Protein AF-A0A951GYS9-F1 (afdb_monomer_lite)

Secondary structure (DSSP, 8-state):
-PPPPPP-----THHHHHHHHHHHS-HHHHHHHHHHHHHHHHHHHHHHHHHHHHHHHHH----EEEEEE-TTS-EEEEEHHHHHT-------TTSSHHHHHHHHHHHHHHTT-------TT--HHHHHHHHHHHHHTT-------TTSS----TTSS--HHHHHHHHHTTS--SSTTGGG-

Structure (mmCIF, N/CA/C/O backbone):
data_AF-A0A951GYS9-F1
#
_entry.id   AF-A0A951GYS9-F1
#
loop_
_atom_site.group_PDB
_atom_site.id
_atom_site.type_symbol
_atom_site.label_atom_id
_atom_site.label_alt_id
_atom_site.label_comp_id
_atom_site.label_asym_id
_atom_site.label_entity_id
_atom_site.label_seq_id
_atom_site.pdbx_PDB_ins_code
_atom_site.Cartn_x
_atom_site.Cartn_y
_atom_site.Cartn_z
_atom_site.occupancy
_atom_site.B_iso_or_equiv
_atom_site.auth_seq_id
_atom_site.auth_comp_id
_atom_site.auth_asym_id
_atom_site.auth_atom_id
_atom_site.pdbx_PDB_model_num
ATOM 1 N N . MET A 1 1 ? -77.210 -21.429 77.009 1.00 48.53 1 MET A N 1
ATOM 2 C CA . MET A 1 1 ? -76.105 -21.557 76.032 1.00 48.53 1 MET A CA 1
ATOM 3 C C . MET A 1 1 ? -75.353 -20.235 76.027 1.00 48.53 1 MET A C 1
ATOM 5 O O . MET A 1 1 ? -75.924 -19.238 75.610 1.00 48.53 1 MET A O 1
ATOM 9 N N . ASN A 1 2 ? -74.148 -20.204 76.600 1.00 46.88 2 ASN A N 1
ATOM 10 C CA . ASN A 1 2 ? -73.346 -18.985 76.764 1.00 46.88 2 ASN A CA 1
ATOM 11 C C . ASN A 1 2 ? -72.556 -18.677 75.478 1.00 46.88 2 ASN A C 1
ATOM 13 O O . ASN A 1 2 ? -72.037 -19.620 74.877 1.00 46.88 2 ASN A O 1
ATOM 17 N N . PRO A 1 3 ? -72.420 -17.407 75.053 1.00 56.03 3 PRO A N 1
ATOM 18 C CA . PRO A 1 3 ? -71.561 -17.053 73.930 1.00 56.03 3 PRO A CA 1
ATOM 19 C C . PRO A 1 3 ? -70.077 -17.111 74.327 1.00 56.03 3 PRO A C 1
ATOM 21 O O . PRO A 1 3 ? -69.677 -16.661 75.400 1.00 56.03 3 PRO A O 1
ATOM 24 N N . VAL A 1 4 ? -69.267 -17.684 73.438 1.00 62.88 4 VAL A N 1
ATOM 25 C CA . VAL A 1 4 ? -67.805 -17.804 73.549 1.00 62.88 4 VAL A CA 1
ATOM 26 C C . VAL A 1 4 ? -67.156 -16.426 73.326 1.00 62.88 4 VAL A C 1
ATOM 28 O O . VAL A 1 4 ? -67.522 -15.750 72.362 1.00 62.88 4 VAL A O 1
ATOM 31 N N . PRO A 1 5 ? -66.192 -15.983 74.157 1.00 56.44 5 PRO A N 1
ATOM 32 C CA . PRO A 1 5 ? -65.501 -14.713 73.948 1.00 56.44 5 PRO A CA 1
ATOM 33 C C . PRO A 1 5 ? -64.574 -14.783 72.724 1.00 56.44 5 PRO A C 1
ATOM 35 O O . PRO A 1 5 ? -63.752 -15.690 72.589 1.00 56.44 5 PRO A O 1
ATOM 38 N N . GLY A 1 6 ? -64.717 -13.812 71.818 1.00 61.06 6 GLY A N 1
ATOM 39 C CA . GLY A 1 6 ? -63.902 -13.691 70.611 1.00 61.06 6 GLY A CA 1
ATOM 40 C C . GLY A 1 6 ? -62.441 -13.368 70.930 1.00 61.06 6 GLY A C 1
ATOM 41 O O . GLY A 1 6 ? -62.150 -12.462 71.710 1.00 61.06 6 GLY A O 1
ATOM 42 N N . GLN A 1 7 ? -61.521 -14.107 70.307 1.00 63.84 7 GLN A N 1
ATOM 43 C CA . GLN A 1 7 ? -60.082 -13.870 70.413 1.00 63.84 7 GLN A CA 1
ATOM 44 C C . GLN A 1 7 ? -59.710 -12.459 69.911 1.00 63.84 7 GLN A C 1
ATOM 46 O O . GLN A 1 7 ? -60.177 -12.045 68.843 1.00 63.84 7 GLN A O 1
ATOM 51 N N . PRO A 1 8 ? -58.841 -11.719 70.621 1.00 57.00 8 PRO A N 1
ATOM 52 C CA . PRO A 1 8 ? -58.373 -10.418 70.164 1.00 57.00 8 PRO A CA 1
ATOM 53 C C . PRO A 1 8 ? -57.471 -10.580 68.932 1.00 57.00 8 PRO A C 1
ATOM 55 O O . PRO A 1 8 ? -56.385 -11.154 68.999 1.00 57.00 8 PRO A O 1
ATOM 58 N N . ARG A 1 9 ? -57.911 -10.045 67.786 1.00 63.31 9 ARG A N 1
ATOM 59 C CA . ARG A 1 9 ? -57.071 -9.886 66.590 1.00 63.31 9 ARG A CA 1
ATOM 60 C C . ARG A 1 9 ? -55.947 -8.899 66.909 1.00 63.31 9 ARG A C 1
ATOM 62 O O . ARG A 1 9 ? -56.195 -7.698 67.012 1.00 63.31 9 ARG A O 1
ATOM 69 N N . ALA A 1 10 ? -54.723 -9.403 67.056 1.00 61.19 10 ALA A N 1
ATOM 70 C CA . ALA A 1 10 ? -53.529 -8.578 67.185 1.00 61.19 10 ALA A CA 1
ATOM 71 C C . ALA A 1 10 ? -53.424 -7.645 65.965 1.00 61.19 10 ALA A C 1
ATOM 73 O O . ALA A 1 10 ? -53.269 -8.094 64.829 1.00 61.19 10 ALA A O 1
ATOM 74 N N . ARG A 1 11 ? -53.576 -6.336 66.191 1.00 65.38 11 ARG A N 1
ATOM 75 C CA . ARG A 1 11 ? -53.411 -5.318 65.148 1.00 65.38 11 ARG A CA 1
ATOM 76 C C . ARG A 1 11 ? -51.923 -5.238 64.778 1.00 65.38 11 ARG A C 1
ATOM 78 O O . ARG A 1 11 ? -51.097 -5.138 65.684 1.00 65.38 11 ARG A O 1
ATOM 85 N N . PRO A 1 12 ? -51.544 -5.286 63.490 1.00 72.31 12 PRO A N 1
ATOM 86 C CA . PRO A 1 12 ? -50.143 -5.337 63.088 1.00 72.31 12 PRO A CA 1
ATOM 87 C C . PRO A 1 12 ? -49.503 -3.944 63.186 1.00 72.31 12 PRO A C 1
ATOM 89 O O . PRO A 1 12 ? -49.382 -3.217 62.203 1.00 72.31 12 PRO A O 1
ATOM 92 N N . TYR A 1 13 ? -49.058 -3.576 64.390 1.00 74.06 13 TYR A N 1
ATOM 93 C CA . TYR A 1 13 ? -48.322 -2.332 64.671 1.00 74.06 13 TYR A CA 1
ATOM 94 C C . TYR A 1 13 ? -46.972 -2.233 63.933 1.00 74.06 13 TYR A C 1
ATOM 96 O O . TYR A 1 13 ? -46.365 -1.166 63.890 1.00 74.06 13 TYR A O 1
ATOM 104 N N . TRP A 1 14 ? -46.526 -3.313 63.285 1.00 77.38 14 TRP A N 1
ATOM 105 C CA . TRP A 1 14 ? -45.341 -3.338 62.423 1.00 77.38 14 TRP A CA 1
ATOM 106 C C . TRP A 1 14 ? -45.399 -2.326 61.268 1.00 77.38 14 TRP A C 1
ATOM 108 O O . TRP A 1 14 ? -44.372 -1.763 60.898 1.00 77.38 14 TRP A O 1
ATOM 118 N N . LEU A 1 15 ? -46.595 -2.030 60.745 1.00 75.06 15 LEU A N 1
ATOM 119 C CA . LEU A 1 15 ? -46.776 -1.021 59.693 1.00 75.06 15 LEU A CA 1
ATOM 120 C C . LEU A 1 15 ? -46.434 0.399 60.173 1.00 75.06 15 LEU A C 1
ATOM 122 O O . LEU A 1 15 ? -45.894 1.192 59.405 1.00 75.06 15 LEU A O 1
ATOM 126 N N . LEU A 1 16 ? -46.689 0.710 61.448 1.00 76.06 16 LEU A N 1
ATOM 127 C CA . LEU A 1 16 ? -46.334 2.005 62.039 1.00 76.06 16 LEU A CA 1
ATOM 128 C C . LEU A 1 16 ? -44.822 2.123 62.258 1.00 76.06 16 LEU A C 1
ATOM 130 O O . LEU A 1 16 ? -44.256 3.189 62.032 1.00 76.06 16 LEU A O 1
ATOM 134 N N . GLY A 1 17 ? -44.161 1.020 62.623 1.00 74.69 17 GLY A N 1
ATOM 135 C CA . GLY A 1 17 ? -42.700 0.957 62.704 1.00 74.69 17 GLY A CA 1
ATOM 136 C C . GLY A 1 17 ? -42.032 1.186 61.345 1.00 74.69 17 GLY A C 1
ATOM 137 O O . GLY A 1 17 ? -41.120 2.001 61.239 1.00 74.69 17 GLY A O 1
ATOM 138 N N . ALA A 1 18 ? -42.532 0.541 60.286 1.00 73.38 18 ALA A N 1
ATOM 139 C CA . ALA A 1 18 ? -42.030 0.731 58.924 1.00 73.38 18 ALA A CA 1
ATOM 140 C C . ALA A 1 18 ? -42.216 2.176 58.419 1.00 73.38 18 ALA A C 1
ATOM 142 O O . ALA A 1 18 ? -41.310 2.735 57.802 1.00 73.38 18 ALA A O 1
ATOM 143 N N . LEU A 1 19 ? -43.358 2.806 58.727 1.00 71.38 19 LEU A N 1
ATOM 144 C CA . LEU A 1 19 ? -43.632 4.203 58.374 1.00 71.38 19 LEU A CA 1
ATOM 145 C C . LEU A 1 19 ? -42.711 5.182 59.121 1.00 71.38 19 LEU A C 1
ATOM 147 O O . LEU A 1 19 ? -42.203 6.121 58.513 1.00 71.38 19 LEU A O 1
ATOM 151 N N . ALA A 1 20 ? -42.455 4.952 60.412 1.00 71.25 20 ALA A N 1
ATOM 152 C CA . ALA A 1 20 ? -41.551 5.785 61.205 1.00 71.25 20 ALA A CA 1
ATOM 153 C C . ALA A 1 20 ? -40.102 5.709 60.699 1.00 71.25 20 ALA A C 1
ATOM 155 O O . ALA A 1 20 ? -39.435 6.735 60.611 1.00 71.25 20 ALA A O 1
ATOM 156 N N . VAL A 1 21 ? -39.635 4.521 60.299 1.00 68.44 21 VAL A N 1
ATOM 157 C CA . VAL A 1 21 ? -38.310 4.346 59.680 1.00 68.44 21 VAL A CA 1
ATOM 158 C C . VAL A 1 21 ? -38.229 5.079 58.338 1.00 68.44 21 VAL A C 1
ATOM 160 O O . VAL A 1 21 ? -37.237 5.752 58.078 1.00 68.44 21 VAL A O 1
ATOM 163 N N . LEU A 1 22 ? -39.281 5.015 57.516 1.00 65.25 22 LEU A N 1
ATOM 164 C CA . LEU A 1 22 ? -39.348 5.714 56.229 1.00 65.25 22 LEU A CA 1
ATOM 165 C C . LEU A 1 22 ? -39.323 7.247 56.391 1.00 65.25 22 LEU A C 1
ATOM 167 O O . LEU A 1 22 ? -38.630 7.925 55.639 1.00 65.25 22 LEU A O 1
ATOM 171 N N . LEU A 1 23 ? -40.043 7.784 57.385 1.00 65.62 23 LEU A N 1
ATOM 172 C CA . LEU A 1 23 ? -40.046 9.215 57.727 1.00 65.62 23 LEU A CA 1
ATOM 173 C C . LEU A 1 23 ? -38.750 9.680 58.411 1.00 65.62 23 LEU A C 1
ATOM 175 O O . LEU A 1 23 ? -38.422 10.863 58.344 1.00 65.62 23 LEU A O 1
ATOM 179 N N . ALA A 1 24 ? -38.026 8.771 59.071 1.00 65.50 24 ALA A N 1
ATOM 180 C CA . ALA A 1 24 ? -36.763 9.063 59.743 1.00 65.50 24 ALA A CA 1
ATOM 181 C C . ALA A 1 24 ? -35.562 9.104 58.789 1.00 65.50 24 ALA A C 1
ATOM 183 O O . ALA A 1 24 ? -34.514 9.613 59.181 1.00 65.50 24 ALA A O 1
ATOM 184 N N . ILE A 1 25 ? -35.694 8.607 57.550 1.00 65.31 25 ILE A N 1
ATOM 185 C CA . ILE A 1 25 ? -34.690 8.833 56.506 1.00 65.31 25 ILE A CA 1
ATOM 186 C C . ILE A 1 25 ? -34.772 10.318 56.153 1.00 65.31 25 ILE A C 1
ATOM 188 O O . ILE A 1 25 ? -35.756 10.743 55.540 1.00 65.31 25 ILE A O 1
ATOM 192 N N . PRO A 1 26 ? -33.776 11.143 56.525 1.00 77.75 26 PRO A N 1
ATOM 193 C CA . PRO A 1 26 ? -33.871 12.563 56.256 1.00 77.75 26 PRO A CA 1
ATOM 194 C C . PRO A 1 26 ? -33.917 12.730 54.742 1.00 77.75 26 PRO A C 1
ATOM 196 O O . PRO A 1 26 ? -33.110 12.134 54.029 1.00 77.75 26 PRO A O 1
ATOM 199 N N . VAL A 1 27 ? -34.861 13.527 54.244 1.00 67.44 27 VAL A N 1
ATOM 200 C CA . VAL A 1 27 ? -35.116 13.724 52.803 1.00 67.44 27 VAL A CA 1
ATOM 201 C C . VAL A 1 27 ? -33.826 14.039 52.027 1.00 67.44 27 VAL A C 1
ATOM 203 O O . VAL A 1 27 ? -33.668 13.628 50.879 1.00 67.44 27 VAL A O 1
ATOM 206 N N . ALA A 1 28 ? -32.853 14.675 52.686 1.00 66.75 28 ALA A N 1
ATOM 207 C CA . ALA A 1 28 ? -31.508 14.910 52.170 1.00 66.75 28 ALA A CA 1
ATOM 208 C C . ALA A 1 28 ? -30.733 13.625 51.796 1.00 66.75 28 ALA A C 1
ATOM 210 O O . ALA A 1 28 ? -30.083 13.595 50.754 1.00 66.75 28 ALA A O 1
ATOM 211 N N . TRP A 1 29 ? -30.818 12.552 52.590 1.00 75.19 29 TRP A N 1
ATOM 212 C CA . TRP A 1 29 ? -30.152 11.269 52.319 1.00 75.19 29 TRP A CA 1
ATOM 213 C C . TRP A 1 29 ? -30.836 10.490 51.197 1.00 75.19 29 TRP A C 1
ATOM 215 O O . TRP A 1 29 ? -30.153 9.918 50.349 1.00 75.19 29 TRP A O 1
ATOM 225 N N . ALA A 1 30 ? -32.172 10.516 51.143 1.00 74.31 30 ALA A N 1
ATOM 226 C CA . ALA A 1 30 ? -32.922 9.936 50.028 1.00 74.31 30 ALA A CA 1
ATOM 227 C C . ALA A 1 30 ? -32.602 10.658 48.705 1.00 74.31 30 ALA A C 1
ATOM 229 O O . ALA A 1 30 ? -32.353 10.013 47.685 1.00 74.31 30 ALA A O 1
ATOM 230 N N . GLY A 1 31 ? -32.526 11.994 48.735 1.00 75.69 31 GLY A N 1
ATOM 231 C CA . GLY A 1 31 ? -32.112 12.808 47.591 1.00 75.69 31 GLY A CA 1
ATOM 232 C C . GLY A 1 31 ? -30.669 12.538 47.156 1.00 75.69 31 GLY A C 1
ATOM 233 O O . GLY A 1 31 ? -30.415 12.356 45.967 1.00 75.69 31 GLY A O 1
ATOM 234 N N . ALA A 1 32 ? -29.734 12.436 48.106 1.00 79.75 32 ALA A N 1
ATOM 235 C CA . ALA A 1 32 ? -28.333 12.121 47.824 1.00 79.75 32 ALA A CA 1
ATOM 236 C C . ALA A 1 32 ? -28.159 10.727 47.197 1.00 79.75 32 ALA A C 1
ATOM 238 O O . ALA A 1 32 ? -27.399 10.574 46.241 1.00 79.75 32 ALA A O 1
ATOM 239 N N . ALA A 1 33 ? -28.898 9.723 47.681 1.00 81.56 33 ALA A N 1
ATOM 240 C CA . ALA A 1 33 ? -28.877 8.374 47.120 1.00 81.56 33 ALA A CA 1
ATOM 241 C C . ALA A 1 33 ? -29.417 8.337 45.678 1.00 81.56 33 ALA A C 1
ATOM 243 O O . ALA A 1 33 ? -28.813 7.705 44.811 1.00 81.56 33 ALA A O 1
ATOM 244 N N . LEU A 1 34 ? -30.509 9.058 45.397 1.00 82.81 34 LEU A N 1
ATOM 245 C CA . LEU A 1 34 ? -31.064 9.187 44.044 1.00 82.81 34 LEU A CA 1
ATOM 246 C C . LEU A 1 34 ? -30.093 9.888 43.084 1.00 82.81 34 LEU A C 1
ATOM 248 O O . LEU A 1 34 ? -29.909 9.430 41.957 1.00 82.81 34 LEU A O 1
ATOM 252 N N . LEU A 1 35 ? -29.432 10.956 43.535 1.00 85.75 35 LEU A N 1
ATOM 253 C CA . LEU A 1 35 ? -28.406 11.660 42.762 1.00 85.75 35 LEU A CA 1
ATOM 254 C C . LEU A 1 35 ? -27.206 10.759 42.456 1.00 85.75 35 LEU A C 1
ATOM 256 O O . LEU A 1 35 ? -26.770 10.689 41.309 1.00 85.75 35 LEU A O 1
ATOM 260 N N . ALA A 1 36 ? -26.706 10.022 43.450 1.00 88.06 36 ALA A N 1
ATOM 261 C CA . ALA A 1 36 ? -25.600 9.088 43.263 1.00 88.06 36 ALA A CA 1
ATOM 262 C C . ALA A 1 36 ? -25.965 7.954 42.291 1.00 88.06 36 ALA A C 1
ATOM 264 O O . ALA A 1 36 ? -25.165 7.606 41.423 1.00 88.06 36 ALA A O 1
ATOM 265 N N . ALA A 1 37 ? -27.188 7.423 42.378 1.00 88.94 37 ALA A N 1
ATOM 266 C CA . ALA A 1 37 ? -27.690 6.417 41.448 1.00 88.94 37 ALA A CA 1
ATOM 267 C C . ALA A 1 37 ? -27.828 6.967 40.019 1.00 88.94 37 ALA A C 1
ATOM 269 O O . ALA A 1 37 ? -27.433 6.294 39.070 1.00 88.94 37 ALA A O 1
ATOM 270 N N . ALA A 1 38 ? -28.325 8.197 39.853 1.00 87.00 38 ALA A N 1
ATOM 271 C CA . ALA A 1 38 ? -28.446 8.845 38.547 1.00 87.00 38 ALA A CA 1
ATOM 272 C C . ALA A 1 38 ? -27.074 9.115 37.910 1.00 87.00 38 ALA A C 1
ATOM 274 O O . ALA A 1 38 ? -26.871 8.818 36.733 1.00 87.00 38 ALA A O 1
ATOM 275 N N . VAL A 1 39 ? -26.108 9.611 38.691 1.00 91.62 39 VAL A N 1
ATOM 276 C CA . VAL A 1 39 ? -24.723 9.816 38.239 1.00 91.62 39 VAL A CA 1
ATOM 277 C C . VAL A 1 39 ? -24.064 8.479 37.900 1.00 91.62 39 VAL A C 1
ATOM 279 O O . VAL A 1 39 ? -23.466 8.347 36.835 1.00 91.62 39 VAL A O 1
ATOM 282 N N . GLY A 1 40 ? -24.222 7.460 38.747 1.00 90.31 40 GLY A N 1
ATOM 283 C CA . GLY A 1 40 ? -23.717 6.112 38.491 1.00 90.31 40 GLY A CA 1
ATOM 284 C C . GLY A 1 40 ? -24.312 5.490 37.226 1.00 90.31 40 GLY A C 1
ATOM 285 O O . GLY A 1 40 ? -23.577 4.935 36.411 1.00 90.31 40 GLY A O 1
ATOM 286 N N . ALA A 1 41 ? -25.620 5.644 37.006 1.00 87.62 41 ALA A N 1
ATOM 287 C CA . ALA A 1 41 ? -26.299 5.193 35.795 1.00 87.62 41 ALA A CA 1
ATOM 288 C C . ALA A 1 41 ? -25.830 5.962 34.552 1.00 87.62 41 ALA A C 1
ATOM 290 O O . ALA A 1 41 ? -25.612 5.347 33.510 1.00 87.62 41 ALA A O 1
ATOM 291 N N . ALA A 1 42 ? -25.613 7.276 34.656 1.00 85.19 42 ALA A N 1
ATOM 292 C CA . ALA A 1 42 ? -25.088 8.097 33.568 1.00 85.19 42 ALA A CA 1
ATOM 293 C C . ALA A 1 42 ? -23.645 7.714 33.205 1.00 85.19 42 ALA A C 1
ATOM 295 O O . ALA A 1 42 ? -23.333 7.553 32.026 1.00 85.19 42 ALA A O 1
ATOM 296 N N . ILE A 1 43 ? -22.782 7.492 34.202 1.00 88.12 43 ILE A N 1
ATOM 297 C CA . ILE A 1 43 ? -21.411 7.003 34.004 1.00 88.12 43 ILE A CA 1
ATOM 298 C C . ILE A 1 43 ? -21.440 5.612 33.372 1.00 88.12 43 ILE A C 1
ATOM 300 O O . ILE A 1 43 ? -20.762 5.379 32.375 1.00 88.12 43 ILE A O 1
ATOM 304 N N . LEU A 1 44 ? -22.254 4.693 33.894 1.00 86.88 44 LEU A N 1
ATOM 305 C CA . LEU A 1 44 ? -22.368 3.343 33.351 1.00 86.88 44 LEU A CA 1
ATOM 306 C C . LEU A 1 44 ? -22.914 3.358 31.918 1.00 86.88 44 LEU A C 1
ATOM 308 O O . LEU A 1 44 ? -22.411 2.623 31.074 1.00 86.88 44 LEU A O 1
ATOM 312 N N . ALA A 1 45 ? -23.896 4.205 31.611 1.00 79.38 45 ALA A N 1
ATOM 313 C CA . ALA A 1 45 ? -24.417 4.386 30.260 1.00 79.38 45 ALA A CA 1
ATOM 314 C C . ALA A 1 45 ? -23.358 4.985 29.321 1.00 79.38 45 ALA A C 1
ATOM 316 O O . ALA A 1 45 ? -23.199 4.504 28.200 1.00 79.38 45 ALA A O 1
ATOM 317 N N . ALA A 1 46 ? -22.579 5.967 29.783 1.00 82.19 46 ALA A N 1
ATOM 318 C CA . ALA A 1 46 ? -21.469 6.540 29.028 1.00 82.19 46 ALA A CA 1
ATOM 319 C C . ALA A 1 46 ? -20.388 5.486 28.742 1.00 82.19 46 ALA A C 1
ATOM 321 O O . ALA A 1 46 ? -20.029 5.285 27.582 1.00 82.19 46 ALA A O 1
ATOM 322 N N . VAL A 1 47 ? -19.958 4.733 29.759 1.00 83.38 47 VAL A N 1
ATOM 323 C CA . VAL A 1 47 ? -18.983 3.638 29.639 1.00 83.38 47 VAL A CA 1
ATOM 324 C C . VAL A 1 47 ? -19.506 2.529 28.727 1.00 83.38 47 VAL A C 1
ATOM 326 O O . VAL A 1 47 ? -18.788 2.095 27.830 1.00 83.38 47 VAL A O 1
ATOM 329 N N . ARG A 1 48 ? -20.766 2.102 28.882 1.00 77.12 48 ARG A N 1
ATOM 330 C CA . ARG A 1 48 ? -21.395 1.103 28.002 1.00 77.12 48 ARG A CA 1
ATOM 331 C C . ARG A 1 48 ? -21.519 1.613 26.577 1.00 77.12 48 ARG A C 1
ATOM 333 O O . ARG A 1 48 ? -21.295 0.835 25.665 1.00 77.12 48 ARG A O 1
ATOM 340 N N . SER A 1 49 ? -21.823 2.891 26.362 1.00 70.31 49 SER A N 1
ATOM 341 C CA . SER A 1 49 ? -21.881 3.473 25.018 1.00 70.31 49 SER A CA 1
ATOM 342 C C . SER A 1 49 ? -20.496 3.556 24.373 1.00 70.31 49 SER A C 1
ATOM 344 O O . SER A 1 49 ? -20.361 3.276 23.188 1.00 70.31 49 SER A O 1
ATOM 346 N N . TRP A 1 50 ? -19.452 3.866 25.144 1.00 71.00 50 TRP A N 1
ATOM 347 C CA . TRP A 1 50 ? -18.064 3.850 24.684 1.00 71.00 50 TRP A CA 1
ATOM 348 C C . TRP A 1 50 ? -17.596 2.431 24.356 1.00 71.00 50 TRP A C 1
ATOM 350 O O . TRP A 1 50 ? -17.038 2.200 23.284 1.00 71.00 50 TRP A O 1
ATOM 360 N N . ALA A 1 51 ? -17.873 1.466 25.234 1.00 71.81 51 ALA A N 1
ATOM 361 C CA . ALA A 1 51 ? -17.560 0.058 25.015 1.00 71.81 51 ALA A CA 1
ATOM 362 C C . ALA A 1 51 ? -18.351 -0.520 23.830 1.00 71.81 51 ALA A C 1
ATOM 364 O O . ALA A 1 51 ? -17.766 -1.143 22.953 1.00 71.81 51 ALA A O 1
ATOM 365 N N . ALA A 1 52 ? -19.654 -0.242 23.733 1.00 62.38 52 ALA A N 1
ATOM 366 C CA . ALA A 1 52 ? -20.502 -0.674 22.624 1.00 62.38 52 ALA A CA 1
ATOM 367 C C . ALA A 1 52 ? -20.108 -0.018 21.296 1.00 62.38 52 ALA A C 1
ATOM 369 O O . ALA A 1 52 ? -20.244 -0.649 20.259 1.00 62.38 52 ALA A O 1
ATOM 370 N N . ARG A 1 53 ? -19.566 1.208 21.297 1.00 59.72 53 ARG A N 1
ATOM 371 C CA . ARG A 1 53 ? -18.965 1.811 20.095 1.00 59.72 53 ARG A CA 1
ATOM 372 C C . ARG A 1 53 ? -17.675 1.101 19.693 1.00 59.72 53 ARG A C 1
ATOM 374 O O . ARG A 1 53 ? -17.476 0.884 18.506 1.00 59.72 53 ARG A O 1
ATOM 381 N N . ARG A 1 54 ? -16.831 0.682 20.646 1.00 57.91 54 ARG A N 1
ATOM 382 C CA . ARG A 1 54 ? -15.645 -0.140 20.337 1.00 57.91 54 ARG A CA 1
ATOM 383 C C . ARG A 1 54 ? -16.011 -1.526 19.805 1.00 57.91 54 ARG A C 1
ATOM 385 O O . ARG A 1 54 ? -15.386 -1.985 18.862 1.00 57.91 54 ARG A O 1
ATOM 392 N N . VAL A 1 55 ? -17.038 -2.157 20.368 1.00 52.97 55 VAL A N 1
ATOM 393 C CA . VAL A 1 55 ? -17.510 -3.486 19.941 1.00 52.97 55 VAL A CA 1
ATOM 394 C C . VAL A 1 55 ? -18.331 -3.400 18.643 1.00 52.97 55 VAL A C 1
ATOM 396 O O . VAL A 1 55 ? -18.219 -4.255 17.773 1.00 52.97 55 VAL A O 1
ATOM 399 N N . GLY A 1 56 ? -19.091 -2.323 18.432 1.00 45.97 56 GLY A N 1
ATOM 400 C CA . GLY A 1 56 ? -19.793 -2.039 17.175 1.00 45.97 56 GLY A CA 1
ATOM 401 C C . GLY A 1 56 ? -18.848 -1.780 15.994 1.00 45.97 56 GLY A C 1
ATOM 402 O O . GLY A 1 56 ? -19.205 -2.066 14.855 1.00 45.97 56 GLY A O 1
ATOM 403 N N . VAL A 1 57 ? -17.620 -1.316 16.262 1.00 50.12 57 VAL A N 1
ATOM 404 C CA . VAL A 1 57 ? -16.522 -1.219 15.278 1.00 50.12 57 VAL A CA 1
ATOM 405 C C . VAL A 1 57 ? -15.995 -2.599 14.843 1.00 50.12 57 VAL A C 1
ATOM 407 O O . VAL A 1 57 ? -15.439 -2.708 13.747 1.00 50.12 57 VAL A O 1
ATOM 410 N N . GLU A 1 58 ? -16.203 -3.648 15.646 1.00 47.22 58 GLU A N 1
ATOM 411 C CA . GLU A 1 58 ? -15.918 -5.042 15.270 1.00 47.22 58 GLU A CA 1
ATOM 412 C C . GLU A 1 58 ? -17.121 -5.752 14.626 1.00 47.22 58 GLU A C 1
ATOM 414 O O . GLU A 1 58 ? -16.928 -6.596 13.757 1.00 47.22 58 GLU A O 1
ATOM 419 N N . LEU A 1 59 ? -18.357 -5.396 14.999 1.00 45.06 59 LEU A N 1
ATOM 420 C CA . LEU A 1 59 ? -19.581 -6.065 14.523 1.00 45.06 59 LEU A CA 1
ATOM 421 C C . LEU A 1 59 ? -20.160 -5.489 13.217 1.00 45.06 59 LEU A C 1
ATOM 423 O O . LEU A 1 59 ? -21.019 -6.116 12.597 1.00 45.06 59 LEU A O 1
ATOM 427 N N . GLY A 1 60 ? -19.687 -4.325 12.766 1.00 44.12 60 GLY A N 1
ATOM 428 C CA . GLY A 1 60 ? -19.951 -3.803 11.424 1.00 44.12 60 GLY A CA 1
ATOM 429 C C . GLY A 1 60 ? -19.101 -4.527 10.382 1.00 44.12 60 GLY A C 1
ATOM 430 O O . GLY A 1 60 ? -18.073 -4.009 9.951 1.00 44.12 60 GLY A O 1
ATOM 431 N N . ALA A 1 61 ? -19.520 -5.735 10.014 1.00 48.38 61 ALA A N 1
ATOM 432 C CA . ALA A 1 61 ? -18.887 -6.625 9.046 1.00 48.38 61 ALA A CA 1
ATOM 433 C C . ALA A 1 61 ? -18.997 -6.126 7.590 1.00 48.38 61 ALA A C 1
ATOM 435 O O . ALA A 1 61 ? -19.455 -6.859 6.718 1.00 48.38 61 ALA A O 1
ATOM 436 N N . ASP A 1 62 ? -18.590 -4.888 7.311 1.00 54.41 62 ASP A N 1
ATOM 437 C CA . ASP A 1 62 ? -18.335 -4.479 5.931 1.00 54.41 62 ASP A CA 1
ATOM 438 C C . ASP A 1 62 ? -16.866 -4.812 5.601 1.00 54.41 62 ASP A C 1
ATOM 440 O O . ASP A 1 62 ? -15.954 -4.263 6.239 1.00 54.41 62 ASP A O 1
ATOM 444 N N . PRO A 1 63 ? -16.593 -5.769 4.693 1.00 69.44 63 PRO A N 1
ATOM 445 C CA . PRO A 1 63 ? -15.238 -6.185 4.352 1.00 69.44 63 PRO A CA 1
ATOM 446 C C . PRO A 1 63 ? -14.494 -5.036 3.653 1.00 69.44 63 PRO A C 1
ATOM 448 O O . PRO A 1 63 ? -14.554 -4.864 2.438 1.00 69.44 63 PRO A O 1
ATOM 451 N N . GLY A 1 64 ? -13.771 -4.238 4.440 1.00 83.00 64 GLY A N 1
ATOM 452 C CA . GLY A 1 64 ? -13.083 -3.044 3.961 1.00 83.00 64 GLY A CA 1
ATOM 453 C C . GLY A 1 64 ? -11.787 -2.727 4.703 1.00 83.00 64 GLY A C 1
ATOM 454 O O . GLY A 1 64 ? -11.591 -3.105 5.864 1.00 83.00 64 GLY A O 1
ATOM 455 N N . VAL A 1 65 ? -10.902 -1.995 4.026 1.00 91.19 65 VAL A N 1
ATOM 456 C CA . VAL A 1 65 ? -9.612 -1.539 4.563 1.00 91.19 65 VAL A CA 1
ATOM 457 C C . VAL A 1 65 ? -9.873 -0.467 5.618 1.00 91.19 65 VAL A C 1
ATOM 459 O O . VAL A 1 65 ? -10.483 0.557 5.317 1.00 91.19 65 VAL A O 1
ATOM 462 N N . LEU A 1 66 ? -9.390 -0.663 6.845 1.00 91.12 66 LEU A N 1
ATOM 463 C CA . LEU A 1 66 ? -9.400 0.381 7.873 1.00 91.12 66 LEU A CA 1
ATOM 464 C C . LEU A 1 66 ? -8.334 1.437 7.555 1.00 91.12 66 LEU A C 1
ATOM 466 O O . LEU A 1 66 ? -7.146 1.126 7.556 1.00 91.12 66 LEU A O 1
ATOM 470 N N . LEU A 1 67 ? -8.756 2.680 7.323 1.00 91.12 67 LEU A N 1
ATOM 471 C CA . LEU A 1 67 ? -7.841 3.808 7.130 1.00 91.12 67 LEU A CA 1
ATOM 472 C C . LEU A 1 67 ? -7.471 4.494 8.446 1.00 91.12 67 LEU A C 1
ATOM 474 O O . LEU A 1 67 ? -6.365 5.008 8.584 1.00 91.12 67 LEU A O 1
ATOM 478 N N . GLY A 1 68 ? -8.396 4.523 9.405 1.00 89.88 68 GLY A N 1
ATOM 479 C CA . GLY A 1 68 ? -8.201 5.208 10.679 1.00 89.88 68 GLY A CA 1
ATOM 480 C C . GLY A 1 68 ? -9.524 5.499 11.373 1.00 89.88 68 GLY A C 1
ATOM 481 O O . GLY A 1 68 ? -10.464 4.710 11.279 1.00 89.88 68 GLY A O 1
ATOM 482 N N . SER A 1 69 ? -9.604 6.638 12.054 1.00 90.06 69 SER A N 1
ATOM 483 C CA . SER A 1 69 ? -10.812 7.109 12.732 1.00 90.06 69 SER A CA 1
ATOM 484 C C . SER A 1 69 ? -11.093 8.580 12.439 1.00 90.06 69 SER A C 1
ATOM 486 O O . SER A 1 69 ? -10.170 9.351 12.185 1.00 90.06 69 SER A O 1
ATOM 488 N N . ASP A 1 70 ? -12.360 8.976 12.506 1.00 88.69 70 ASP A N 1
ATOM 489 C CA . ASP A 1 70 ? -12.764 10.378 12.425 1.00 88.69 70 ASP A CA 1
ATOM 490 C C . ASP A 1 70 ? -12.581 11.124 13.764 1.00 88.69 70 ASP A C 1
ATOM 492 O O . ASP A 1 70 ? -12.119 10.563 14.760 1.00 88.69 70 ASP A O 1
ATOM 496 N N . GLN A 1 71 ? -12.969 12.404 13.799 1.00 89.12 71 GLN A N 1
ATOM 497 C CA . GLN A 1 71 ? -12.857 13.264 14.988 1.00 89.12 71 GLN A CA 1
ATOM 498 C C . GLN A 1 71 ? -13.697 12.783 16.184 1.00 89.12 71 GLN A C 1
ATOM 500 O O . GLN A 1 71 ? -13.434 13.168 17.319 1.00 89.12 71 GLN A O 1
ATOM 505 N N . LEU A 1 72 ? -14.704 11.941 15.941 1.00 87.56 72 LEU A N 1
ATOM 506 C CA . LEU A 1 72 ? -15.568 11.356 16.965 1.00 87.56 72 LEU A CA 1
ATOM 507 C C . LEU A 1 72 ? -15.098 9.948 17.374 1.00 87.56 72 LEU A C 1
ATOM 509 O O . LEU A 1 72 ? -15.794 9.263 18.127 1.00 87.56 72 LEU A O 1
ATOM 513 N N . GLY A 1 73 ? -13.941 9.504 16.870 1.00 84.81 73 GLY A N 1
ATOM 514 C CA . GLY A 1 73 ? -13.368 8.185 17.126 1.00 84.81 73 GLY A CA 1
ATOM 515 C C . GLY A 1 73 ? -14.051 7.047 16.363 1.00 84.81 73 GLY A C 1
ATOM 516 O O . GLY A 1 73 ? -13.825 5.881 16.685 1.00 84.81 73 GLY A O 1
ATOM 517 N N . ARG A 1 74 ? -14.895 7.344 15.368 1.00 83.94 74 ARG A N 1
ATOM 518 C CA . ARG A 1 74 ? -15.560 6.321 14.548 1.00 83.94 74 ARG A CA 1
ATOM 519 C C . ARG A 1 74 ? -14.591 5.814 13.489 1.00 83.94 74 ARG A C 1
ATOM 521 O O . ARG A 1 74 ? -13.916 6.612 12.846 1.00 83.94 74 ARG A O 1
ATOM 528 N N . ALA A 1 75 ? -14.531 4.499 13.297 1.00 86.75 75 ALA A N 1
ATOM 529 C CA . ALA A 1 75 ? -13.663 3.887 12.297 1.00 86.75 75 ALA A CA 1
ATOM 530 C C . ALA A 1 75 ? -14.028 4.348 10.875 1.00 86.75 75 ALA A C 1
ATOM 532 O O . ALA A 1 75 ? -15.191 4.305 10.479 1.00 86.75 75 ALA A O 1
ATOM 533 N N . VAL A 1 76 ? -13.018 4.740 10.103 1.00 90.12 76 VAL A N 1
ATOM 534 C CA . VAL A 1 76 ? -13.132 5.083 8.683 1.00 90.12 76 VAL A CA 1
ATOM 535 C C . VAL A 1 76 ? -12.581 3.918 7.876 1.00 90.12 76 VAL A C 1
ATOM 537 O O . VAL A 1 76 ? -11.390 3.604 7.959 1.00 90.12 76 VAL A O 1
ATOM 540 N N . ARG A 1 77 ? -13.451 3.266 7.105 1.00 91.38 77 ARG A N 1
ATOM 541 C CA . ARG A 1 77 ? -13.111 2.120 6.258 1.00 91.38 77 ARG A CA 1
ATOM 542 C C . ARG A 1 77 ? -13.405 2.433 4.796 1.00 91.38 77 ARG A C 1
ATOM 544 O O . ARG A 1 77 ? -14.375 3.125 4.507 1.00 91.38 77 ARG A O 1
ATOM 551 N N . LEU A 1 78 ? -12.580 1.900 3.900 1.00 90.81 78 LEU A N 1
ATOM 552 C CA . LEU A 1 78 ? -12.884 1.819 2.473 1.00 90.81 78 LEU A CA 1
ATOM 553 C C . LEU A 1 78 ? -13.438 0.435 2.163 1.00 90.81 78 LEU A C 1
ATOM 555 O O . LEU A 1 78 ? -12.733 -0.558 2.360 1.00 90.81 78 LEU A O 1
ATOM 559 N N . SER A 1 79 ? -14.671 0.368 1.670 1.00 90.31 79 SER A N 1
ATOM 560 C CA . SER A 1 79 ? -15.253 -0.888 1.202 1.00 90.31 79 SER A CA 1
ATOM 561 C C . SER A 1 79 ? -14.585 -1.355 -0.093 1.00 90.31 79 SER A C 1
ATOM 563 O O . SER A 1 79 ? -13.955 -0.582 -0.824 1.00 90.31 79 SER A O 1
ATOM 565 N N . ASP A 1 80 ? -14.750 -2.634 -0.414 1.00 89.06 80 ASP A N 1
ATOM 566 C CA . ASP A 1 80 ? -14.250 -3.185 -1.675 1.00 89.06 80 ASP A CA 1
ATOM 567 C C . ASP A 1 80 ? -14.868 -2.506 -2.904 1.00 89.06 80 ASP A C 1
ATOM 569 O O . ASP A 1 80 ? -14.174 -2.269 -3.892 1.00 89.06 80 ASP A O 1
ATOM 573 N N . GLN A 1 81 ? -16.151 -2.138 -2.828 1.00 88.81 81 GLN A N 1
ATOM 574 C CA . GLN A 1 81 ? -16.828 -1.410 -3.899 1.00 88.81 81 GLN A CA 1
ATOM 575 C C . GLN A 1 81 ? -16.168 -0.046 -4.137 1.00 88.81 81 GLN A C 1
ATOM 577 O O . GLN A 1 81 ? -15.894 0.311 -5.281 1.00 88.81 81 GLN A O 1
ATOM 582 N N . GLN A 1 82 ? -15.848 0.690 -3.070 1.00 90.88 82 GLN A N 1
ATOM 583 C CA . GLN A 1 82 ? -15.165 1.981 -3.176 1.00 90.88 82 GLN A CA 1
ATOM 584 C C . GLN A 1 82 ? -13.757 1.835 -3.762 1.00 90.88 82 GLN A C 1
ATOM 586 O O . GLN A 1 82 ? -13.364 2.629 -4.610 1.00 90.88 82 GLN A O 1
ATOM 591 N N . LEU A 1 83 ? -13.010 0.801 -3.363 1.00 89.62 83 LEU A N 1
ATOM 592 C CA . LEU A 1 83 ? -11.679 0.531 -3.918 1.00 89.62 83 LEU A CA 1
ATOM 593 C C . LEU A 1 83 ? -11.722 0.137 -5.400 1.00 89.62 83 LEU A C 1
ATOM 595 O O . LEU A 1 83 ? -10.809 0.483 -6.150 1.00 89.62 83 LEU A O 1
ATOM 599 N N . SER A 1 84 ? -12.779 -0.557 -5.833 1.00 89.31 84 SER A N 1
ATOM 600 C CA . SER A 1 84 ? -12.954 -0.961 -7.234 1.00 89.31 84 SER A CA 1
ATOM 601 C C . SER A 1 84 ? -13.197 0.215 -8.187 1.00 89.31 84 SER A C 1
ATOM 603 O O . SER A 1 84 ? -12.903 0.102 -9.372 1.00 89.31 84 SER A O 1
ATOM 605 N N . ALA A 1 85 ? -13.656 1.360 -7.672 1.00 91.56 85 ALA A N 1
ATOM 606 C CA . ALA A 1 85 ? -13.915 2.569 -8.457 1.00 91.56 85 ALA A CA 1
ATOM 607 C C . ALA A 1 85 ? -12.647 3.379 -8.803 1.00 91.56 85 ALA A C 1
ATOM 609 O O . ALA A 1 85 ? -12.752 4.465 -9.369 1.00 91.56 85 ALA A O 1
ATOM 610 N N . HIS A 1 86 ? -11.460 2.852 -8.476 1.00 91.56 86 HIS A N 1
ATOM 611 C CA . HIS A 1 86 ? -10.177 3.559 -8.480 1.00 91.56 86 HIS A CA 1
ATOM 612 C C . HIS A 1 86 ? -10.134 4.746 -7.503 1.00 91.56 86 HIS A C 1
ATOM 614 O O . HIS A 1 86 ? -11.146 5.304 -7.087 1.00 91.56 86 HIS A O 1
ATOM 620 N N . GLY A 1 87 ? -8.927 5.125 -7.083 1.00 91.75 87 GLY A N 1
ATOM 621 C CA . GLY A 1 87 ? -8.741 6.157 -6.067 1.00 91.75 87 GLY A CA 1
ATOM 622 C C . GLY A 1 87 ? -7.504 7.002 -6.315 1.00 91.75 87 GLY A C 1
ATOM 623 O O . GLY A 1 87 ? -6.521 6.541 -6.894 1.00 91.75 87 GLY A O 1
ATOM 624 N N . LEU A 1 88 ? -7.558 8.242 -5.834 1.00 95.25 88 LEU A N 1
ATOM 625 C CA . LEU A 1 88 ? -6.465 9.202 -5.890 1.00 95.25 88 LEU A CA 1
ATOM 626 C C . LEU A 1 88 ? -6.101 9.641 -4.467 1.00 95.25 88 LEU A C 1
ATOM 628 O O . LEU A 1 88 ? -6.943 10.157 -3.737 1.00 95.25 88 LEU A O 1
ATOM 632 N N . ILE A 1 89 ? -4.836 9.452 -4.080 1.00 94.44 89 ILE A N 1
ATOM 633 C CA . ILE A 1 89 ? -4.311 9.876 -2.775 1.00 94.44 89 ILE A CA 1
ATOM 634 C C . ILE A 1 89 ? -3.430 11.111 -2.984 1.00 94.44 89 ILE A C 1
ATOM 636 O O . ILE A 1 89 ? -2.326 11.016 -3.522 1.00 94.44 89 ILE A O 1
ATOM 640 N N . LEU A 1 90 ? -3.908 12.269 -2.530 1.00 95.00 90 LEU A N 1
ATOM 641 C CA . LEU A 1 90 ? -3.206 13.551 -2.629 1.00 95.00 90 LEU A CA 1
ATOM 642 C C . LEU A 1 90 ? -2.658 14.002 -1.274 1.00 95.00 90 LEU A C 1
ATOM 644 O O . LEU A 1 90 ? -3.147 13.614 -0.219 1.00 95.00 90 LEU A O 1
ATOM 648 N N . GLY A 1 91 ? -1.628 14.846 -1.310 1.00 93.81 91 GLY A N 1
ATOM 649 C CA . GLY A 1 91 ? -1.048 15.460 -0.118 1.00 93.81 91 GLY A CA 1
ATOM 650 C C . GLY A 1 91 ? 0.404 15.882 -0.321 1.00 93.81 91 GLY A C 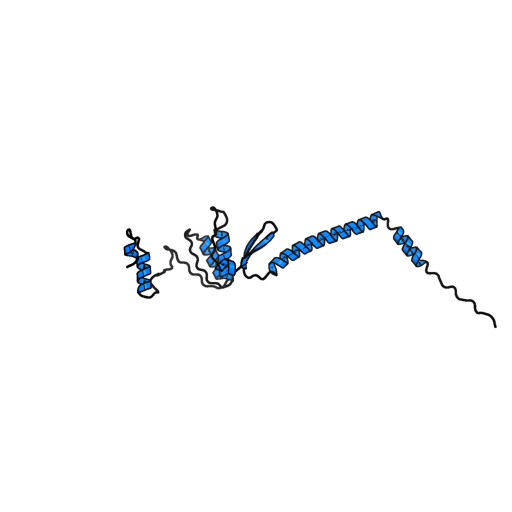1
ATOM 651 O O . GLY A 1 91 ? 1.101 15.363 -1.196 1.00 93.81 91 GLY A O 1
ATOM 652 N N . ALA A 1 92 ? 0.892 16.795 0.516 1.00 93.12 92 ALA A N 1
ATOM 653 C CA . ALA A 1 92 ? 2.297 17.199 0.530 1.00 93.12 92 ALA A CA 1
ATOM 654 C C . ALA A 1 92 ? 3.225 16.049 0.979 1.00 93.12 92 ALA A C 1
ATOM 656 O O . ALA A 1 92 ? 2.780 14.965 1.385 1.00 93.12 92 ALA A O 1
ATOM 657 N N . SER A 1 93 ? 4.542 16.245 0.876 1.00 90.12 93 SER A N 1
ATOM 658 C CA . SER A 1 93 ? 5.497 15.332 1.520 1.00 90.12 93 SER A CA 1
ATOM 659 C C . SER A 1 93 ? 5.218 15.274 3.028 1.00 90.12 93 SER A C 1
ATOM 661 O O . SER A 1 93 ? 4.880 16.288 3.628 1.00 90.12 93 SER A O 1
ATOM 663 N N . GLY A 1 94 ? 5.284 14.085 3.630 1.00 89.88 94 GLY A N 1
ATOM 664 C CA . GLY A 1 94 ? 4.960 13.888 5.051 1.00 89.88 94 GLY A CA 1
ATOM 665 C C . GLY A 1 94 ? 3.466 13.781 5.389 1.00 89.88 94 GLY A C 1
ATOM 666 O O . GLY A 1 94 ? 3.140 13.310 6.469 1.00 89.88 94 GLY A O 1
ATOM 667 N N . ALA A 1 95 ? 2.545 14.082 4.465 1.00 93.44 95 ALA A N 1
ATOM 668 C CA . ALA A 1 95 ? 1.094 14.030 4.716 1.00 93.44 95 ALA A CA 1
ATOM 669 C C . ALA A 1 95 ? 0.498 12.607 4.844 1.00 93.44 95 ALA A C 1
ATOM 6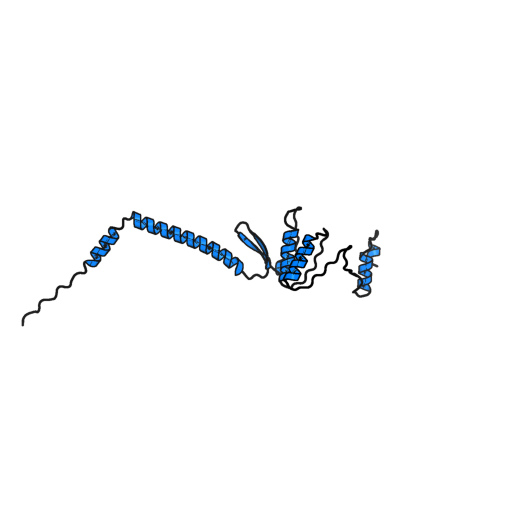71 O O . ALA A 1 95 ? -0.715 12.441 4.835 1.00 93.44 95 ALA A O 1
ATOM 672 N N . GLY A 1 96 ? 1.328 11.559 4.897 1.00 92.12 96 GLY A N 1
ATOM 673 C CA . GLY A 1 96 ? 0.854 10.182 5.078 1.00 92.12 96 GLY A CA 1
ATOM 674 C C . GLY A 1 96 ? 0.381 9.459 3.810 1.00 92.12 96 GLY A C 1
ATOM 675 O O . GLY A 1 96 ? -0.218 8.391 3.919 1.00 92.12 96 GLY A O 1
ATOM 676 N N . LYS A 1 97 ? 0.678 9.967 2.603 1.00 94.81 97 LYS A N 1
ATOM 677 C CA . LYS A 1 97 ? 0.327 9.289 1.333 1.00 94.81 97 LYS A CA 1
ATOM 678 C C . LYS A 1 97 ? 0.842 7.846 1.273 1.00 94.81 97 LYS A C 1
ATOM 680 O O . LYS A 1 97 ? 0.070 6.921 1.050 1.00 94.81 97 LYS A O 1
ATOM 685 N N . SER A 1 98 ? 2.143 7.658 1.509 1.00 93.38 98 SER A N 1
ATOM 686 C CA . SER A 1 98 ? 2.780 6.335 1.484 1.00 93.38 98 SER A CA 1
ATOM 687 C C . SER A 1 98 ? 2.237 5.421 2.580 1.00 93.38 98 SER A C 1
ATOM 689 O O . SER A 1 98 ? 2.032 4.241 2.327 1.00 93.38 98 SER A O 1
ATOM 691 N N . THR A 1 99 ? 1.947 5.966 3.764 1.00 93.69 99 THR A N 1
ATOM 692 C CA . THR A 1 99 ? 1.332 5.226 4.875 1.00 93.69 99 THR A CA 1
ATOM 693 C C . THR A 1 99 ? -0.058 4.721 4.501 1.00 93.69 99 THR A C 1
ATOM 695 O O . THR A 1 99 ? -0.349 3.543 4.672 1.00 93.69 99 THR A O 1
ATOM 698 N N . THR A 1 100 ? -0.891 5.592 3.927 1.00 94.88 100 THR A N 1
ATOM 699 C CA . THR A 1 100 ? -2.249 5.249 3.478 1.00 94.88 100 THR A CA 1
ATOM 700 C C . THR A 1 100 ? -2.206 4.189 2.380 1.00 94.88 100 THR A C 1
ATOM 702 O O . THR A 1 100 ? -2.920 3.191 2.449 1.00 94.88 100 THR A O 1
ATOM 705 N N . LEU A 1 101 ? -1.319 4.363 1.395 1.00 95.69 101 LEU A N 1
ATOM 706 C CA . LEU A 1 101 ? -1.129 3.389 0.325 1.00 95.69 101 LEU A CA 1
ATOM 707 C C . LEU A 1 101 ? -0.682 2.030 0.883 1.00 95.69 101 LEU A C 1
ATOM 709 O O . LEU A 1 101 ? -1.277 1.013 0.544 1.00 95.69 101 LEU A O 1
ATOM 713 N N . LEU A 1 102 ? 0.310 1.993 1.778 1.00 95.94 102 LEU A N 1
ATOM 714 C CA . LEU A 1 102 ? 0.764 0.750 2.409 1.00 95.94 102 LEU A CA 1
ATOM 715 C C . LEU A 1 102 ? -0.334 0.086 3.246 1.00 95.94 102 LEU A C 1
ATOM 717 O O . LEU A 1 102 ? -0.442 -1.137 3.205 1.00 95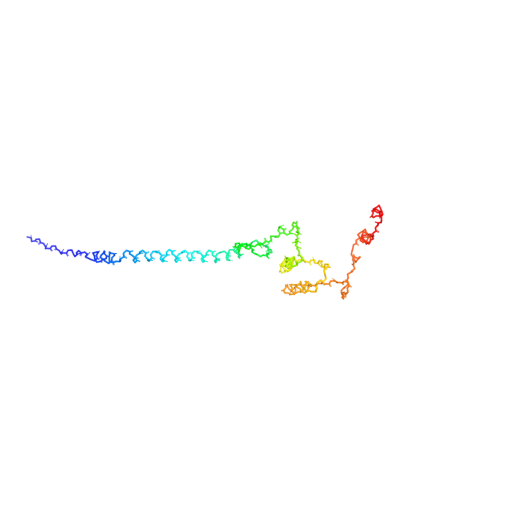.94 102 LEU A O 1
ATOM 721 N N . ALA A 1 103 ? -1.170 0.848 3.955 1.00 95.25 103 ALA A N 1
ATOM 722 C CA . ALA A 1 103 ? -2.298 0.291 4.703 1.00 95.25 103 ALA A CA 1
ATOM 723 C C . ALA A 1 103 ? -3.274 -0.452 3.777 1.00 95.25 103 ALA A C 1
ATOM 725 O O . ALA A 1 103 ? -3.655 -1.587 4.060 1.00 95.25 103 ALA A O 1
ATOM 726 N N . ILE A 1 104 ? -3.602 0.142 2.625 1.00 96.06 104 ILE A N 1
ATOM 727 C CA . ILE A 1 104 ? -4.444 -0.495 1.605 1.00 96.06 104 ILE A CA 1
ATOM 728 C C . ILE A 1 104 ? -3.754 -1.742 1.043 1.00 96.06 104 ILE A C 1
ATOM 730 O O . ILE A 1 104 ? -4.327 -2.828 1.076 1.00 96.06 104 ILE A O 1
ATOM 734 N N . LEU A 1 105 ? -2.517 -1.617 0.552 1.00 96.88 105 LEU A N 1
ATOM 735 C CA . LEU A 1 105 ? -1.821 -2.716 -0.123 1.00 96.88 105 LEU A CA 1
ATOM 736 C C . LEU A 1 105 ? -1.568 -3.908 0.809 1.00 96.88 105 LEU A C 1
ATOM 738 O O . LEU A 1 105 ? -1.798 -5.051 0.418 1.00 96.88 105 LEU A O 1
ATOM 742 N N . THR A 1 106 ? -1.122 -3.663 2.041 1.00 96.75 106 THR A N 1
ATOM 743 C CA . THR A 1 106 ? -0.854 -4.739 3.008 1.00 96.75 106 THR A CA 1
ATOM 744 C C . THR A 1 106 ? -2.136 -5.433 3.466 1.00 96.75 106 THR A C 1
ATOM 746 O O . THR A 1 106 ? -2.130 -6.655 3.621 1.00 96.75 106 THR A O 1
ATOM 749 N N . ASP A 1 107 ? -3.258 -4.710 3.582 1.00 95.62 107 ASP A N 1
ATOM 750 C CA . ASP A 1 107 ? -4.566 -5.327 3.815 1.00 95.62 107 ASP A CA 1
ATOM 751 C C . ASP A 1 107 ? -4.986 -6.229 2.646 1.00 95.62 107 ASP A C 1
ATOM 753 O O . ASP A 1 107 ? -5.383 -7.372 2.871 1.00 95.62 107 ASP A O 1
ATOM 757 N N . GLN A 1 108 ? -4.830 -5.770 1.398 1.00 95.38 108 GLN A N 1
ATOM 758 C CA . GLN A 1 108 ? -5.130 -6.601 0.225 1.00 95.38 108 GLN A CA 1
ATOM 759 C C . GLN A 1 108 ? -4.260 -7.869 0.199 1.00 95.38 108 GLN A C 1
ATOM 761 O O . GLN A 1 108 ? -4.774 -8.962 -0.051 1.00 95.38 108 GLN A O 1
ATOM 766 N N . VAL A 1 109 ? -2.965 -7.756 0.524 1.00 97.00 109 VAL A N 1
ATOM 767 C CA . VAL A 1 109 ? -2.062 -8.914 0.634 1.00 97.00 109 VAL A CA 1
ATOM 768 C C . VAL A 1 109 ? -2.554 -9.900 1.693 1.00 97.00 109 VAL A C 1
ATOM 770 O O . VAL A 1 109 ? -2.665 -11.092 1.387 1.00 97.00 109 VAL A O 1
ATOM 773 N N . ARG A 1 110 ? -2.895 -9.404 2.892 1.00 95.19 110 ARG A N 1
ATOM 774 C CA . ARG A 1 110 ? -3.430 -10.190 4.017 1.00 95.19 110 ARG A CA 1
ATOM 775 C C . ARG A 1 110 ? -4.734 -10.902 3.660 1.00 95.19 110 ARG A C 1
ATOM 777 O O . ARG A 1 110 ? -4.934 -12.043 4.054 1.00 95.19 110 ARG A O 1
ATOM 784 N N . ARG A 1 111 ? -5.602 -10.254 2.878 1.00 92.62 111 ARG A N 1
ATOM 785 C CA . ARG A 1 111 ? -6.869 -10.815 2.376 1.00 92.62 111 ARG A CA 1
ATOM 786 C C . ARG A 1 111 ? -6.685 -11.752 1.173 1.00 92.62 111 ARG A C 1
ATOM 788 O O . ARG A 1 111 ? -7.666 -12.122 0.535 1.00 92.62 111 ARG A O 1
ATOM 795 N N . GLY A 1 112 ? -5.448 -12.117 0.825 1.00 93.75 112 GLY A N 1
ATOM 796 C CA . GLY A 1 112 ? -5.146 -13.055 -0.259 1.00 93.75 112 GLY A CA 1
ATOM 797 C C . GLY A 1 112 ? -5.264 -12.470 -1.671 1.00 93.75 112 GLY A C 1
ATOM 798 O O . GLY A 1 112 ? -5.120 -13.202 -2.648 1.00 93.75 112 GLY A O 1
ATOM 799 N N . ARG A 1 113 ? -5.470 -11.157 -1.822 1.00 94.50 113 ARG A N 1
ATOM 800 C CA . ARG A 1 113 ? -5.649 -10.513 -3.132 1.00 94.50 113 ARG A CA 1
ATOM 801 C C . ARG A 1 113 ? -4.316 -10.201 -3.807 1.00 94.50 113 ARG A C 1
ATOM 803 O O . ARG A 1 113 ? -3.370 -9.807 -3.123 1.00 94.50 113 ARG A O 1
ATOM 810 N N . PRO A 1 114 ? -4.172 -10.421 -5.124 1.00 96.25 114 PRO A N 1
ATOM 811 C CA . PRO A 1 114 ? -2.941 -10.083 -5.830 1.00 96.25 114 PRO A CA 1
ATOM 812 C C . PRO A 1 114 ? -2.696 -8.571 -5.781 1.00 96.25 114 PRO A C 1
ATOM 814 O O . PRO A 1 114 ? -3.625 -7.780 -5.921 1.00 96.25 114 PRO A O 1
ATOM 817 N N . VAL A 1 115 ? -1.438 -8.180 -5.578 1.00 97.19 115 VAL A N 1
ATOM 818 C CA . VAL A 1 115 ? -1.016 -6.778 -5.531 1.00 97.19 115 VAL A CA 1
ATOM 819 C C . VAL A 1 115 ? 0.159 -6.584 -6.477 1.00 97.19 115 VAL A C 1
ATOM 821 O O . VAL A 1 115 ? 1.157 -7.297 -6.387 1.00 97.19 115 VAL A O 1
ATOM 824 N N . VAL A 1 116 ? 0.040 -5.587 -7.351 1.00 97.00 116 VAL A N 1
ATOM 825 C CA . VAL A 1 116 ? 1.141 -5.043 -8.148 1.00 97.00 116 VAL A CA 1
ATOM 826 C C . VAL A 1 116 ? 1.366 -3.616 -7.671 1.00 97.00 116 VAL A C 1
ATOM 828 O O . VAL A 1 116 ? 0.438 -2.811 -7.669 1.00 97.00 116 VAL A O 1
ATOM 831 N N . ALA A 1 117 ? 2.585 -3.313 -7.234 1.00 96.19 117 ALA A N 1
ATOM 832 C CA . ALA A 1 117 ? 2.950 -1.997 -6.731 1.00 96.19 117 ALA A CA 1
ATOM 833 C C . ALA A 1 117 ? 4.086 -1.416 -7.574 1.00 96.19 117 ALA A C 1
ATOM 835 O O . ALA A 1 117 ? 5.100 -2.079 -7.790 1.00 96.19 117 ALA A O 1
ATOM 836 N N . ILE A 1 118 ? 3.911 -0.175 -8.026 1.00 95.38 118 ILE A N 1
ATOM 837 C CA . ILE A 1 118 ? 4.914 0.583 -8.776 1.00 95.38 118 ILE A CA 1
ATOM 838 C C . ILE A 1 118 ? 5.372 1.733 -7.883 1.00 95.38 118 ILE A C 1
ATOM 840 O O . ILE A 1 118 ? 4.592 2.634 -7.580 1.00 95.38 118 ILE A O 1
ATOM 844 N N . ASP A 1 119 ? 6.629 1.690 -7.446 1.00 93.88 119 ASP A N 1
ATOM 845 C CA . ASP A 1 119 ? 7.231 2.736 -6.619 1.00 93.88 119 ASP A CA 1
ATOM 846 C C . ASP A 1 119 ? 8.290 3.501 -7.414 1.00 93.88 119 ASP A C 1
ATOM 848 O O . ASP A 1 119 ? 9.421 3.046 -7.576 1.00 93.88 119 ASP A O 1
ATOM 852 N N . MET A 1 120 ? 7.926 4.695 -7.882 1.00 91.38 120 MET A N 1
ATOM 853 C CA . MET A 1 120 ? 8.845 5.579 -8.606 1.00 91.38 120 MET A CA 1
ATOM 854 C C . MET A 1 120 ? 9.854 6.284 -7.690 1.00 91.38 120 MET A C 1
ATOM 856 O O . MET A 1 120 ? 10.803 6.883 -8.185 1.00 91.38 120 MET A O 1
ATOM 860 N N . LYS A 1 121 ? 9.669 6.233 -6.362 1.00 90.12 121 LYS A N 1
ATOM 861 C CA . LYS A 1 121 ? 10.638 6.775 -5.401 1.00 90.12 121 LYS A CA 1
ATOM 862 C C . LYS A 1 121 ? 11.769 5.783 -5.112 1.00 90.12 121 LYS A C 1
ATOM 864 O O . LYS A 1 121 ? 12.819 6.202 -4.633 1.00 90.12 121 LYS A O 1
ATOM 869 N N . GLY A 1 122 ? 11.553 4.490 -5.369 1.00 85.56 122 GLY A N 1
ATOM 870 C CA . GLY A 1 122 ? 12.529 3.431 -5.106 1.00 85.56 122 GLY A CA 1
ATOM 871 C C . GLY A 1 122 ? 12.824 3.232 -3.617 1.00 85.56 122 GLY A C 1
ATOM 872 O O . GLY A 1 122 ? 13.965 2.982 -3.241 1.00 85.56 122 GLY A O 1
ATOM 873 N N . SER A 1 123 ? 11.826 3.380 -2.741 1.00 90.62 123 SER A N 1
ATOM 874 C CA . SER A 1 123 ? 12.003 3.297 -1.291 1.00 90.62 123 SER A CA 1
ATOM 875 C C . SER A 1 123 ? 12.266 1.854 -0.827 1.00 90.62 123 SER A C 1
ATOM 877 O O . SER A 1 123 ? 11.375 1.001 -0.924 1.00 90.62 123 SER A O 1
ATOM 879 N N . PRO A 1 124 ? 13.427 1.561 -0.202 1.00 92.31 124 PRO A N 1
ATOM 880 C CA . PRO A 1 124 ? 13.695 0.228 0.339 1.00 92.31 124 PRO A CA 1
ATOM 881 C C . PRO A 1 124 ? 12.698 -0.178 1.431 1.00 92.31 124 PRO A C 1
ATOM 883 O O . PRO A 1 124 ? 12.275 -1.331 1.487 1.00 92.31 124 PRO A O 1
ATOM 886 N N . ALA A 1 125 ? 12.273 0.779 2.263 1.00 94.12 125 ALA A N 1
ATOM 887 C CA . ALA A 1 125 ? 11.308 0.554 3.339 1.00 94.12 125 ALA A CA 1
ATOM 888 C C . ALA A 1 125 ? 9.910 0.191 2.812 1.00 94.12 125 ALA A C 1
ATOM 890 O O . ALA A 1 125 ? 9.241 -0.676 3.378 1.00 94.12 125 ALA A O 1
ATOM 891 N N . PHE A 1 126 ? 9.481 0.810 1.707 1.00 95.19 126 PHE A N 1
ATOM 892 C CA . PHE A 1 126 ? 8.209 0.483 1.061 1.00 95.19 126 PHE A CA 1
ATOM 893 C C . PHE A 1 126 ? 8.209 -0.970 0.573 1.00 95.19 126 PHE A C 1
ATOM 895 O O . PHE A 1 126 ? 7.316 -1.747 0.916 1.00 95.19 126 PHE A O 1
ATOM 902 N N . ALA A 1 127 ? 9.264 -1.368 -0.145 1.00 95.06 127 ALA A N 1
ATOM 903 C CA . ALA A 1 127 ? 9.424 -2.738 -0.620 1.00 95.06 127 ALA A CA 1
ATOM 904 C C . ALA A 1 127 ? 9.526 -3.752 0.534 1.00 95.06 127 ALA A C 1
ATOM 906 O O . ALA A 1 127 ? 8.891 -4.804 0.477 1.00 95.06 127 ALA A O 1
ATOM 907 N N . ALA A 1 128 ? 10.281 -3.434 1.592 1.00 96.75 128 ALA A N 1
ATOM 908 C CA . ALA A 1 128 ? 10.417 -4.291 2.769 1.00 96.75 128 ALA A CA 1
ATOM 909 C C . ALA A 1 128 ? 9.079 -4.502 3.495 1.00 96.75 128 ALA A C 1
ATOM 911 O O . ALA A 1 128 ? 8.774 -5.620 3.901 1.00 96.75 128 ALA A O 1
ATOM 912 N N . THR A 1 129 ? 8.249 -3.460 3.598 1.00 98.06 129 THR A N 1
ATOM 913 C CA . THR A 1 129 ? 6.915 -3.559 4.214 1.00 98.06 129 THR A CA 1
ATOM 914 C C . THR A 1 129 ? 6.006 -4.511 3.433 1.00 98.06 129 THR A C 1
ATOM 916 O O . THR A 1 129 ? 5.341 -5.358 4.029 1.00 98.06 129 THR A O 1
ATOM 919 N N . LEU A 1 130 ? 6.006 -4.431 2.097 1.00 98.00 130 LEU A N 1
ATOM 920 C CA . LEU A 1 130 ? 5.232 -5.354 1.259 1.00 98.00 130 LEU A CA 1
ATOM 921 C C . LEU A 1 130 ? 5.769 -6.789 1.330 1.00 98.00 130 LEU A C 1
ATOM 923 O O . LEU A 1 130 ? 4.978 -7.728 1.404 1.00 98.00 130 LEU A O 1
ATOM 927 N N . ALA A 1 131 ? 7.094 -6.963 1.358 1.00 97.81 131 ALA A N 1
ATOM 928 C CA . ALA A 1 131 ? 7.723 -8.269 1.534 1.00 97.81 131 ALA A CA 1
ATOM 929 C C . ALA A 1 131 ? 7.334 -8.907 2.877 1.00 97.81 131 ALA A C 1
ATOM 931 O O . ALA A 1 131 ? 6.969 -10.081 2.918 1.00 97.81 131 ALA A O 1
ATOM 932 N N . ALA A 1 132 ? 7.346 -8.125 3.960 1.00 98.44 132 ALA A N 1
ATOM 933 C CA . ALA A 1 132 ? 6.946 -8.584 5.285 1.00 98.44 132 ALA A CA 1
ATOM 934 C C . ALA A 1 132 ? 5.461 -8.973 5.325 1.00 98.44 132 ALA A C 1
ATOM 936 O O . ALA A 1 132 ? 5.116 -10.026 5.857 1.00 98.44 132 ALA A O 1
ATOM 937 N N . ALA A 1 133 ? 4.584 -8.173 4.709 1.00 98.19 133 ALA A N 1
ATOM 938 C CA . ALA A 1 133 ? 3.161 -8.490 4.607 1.00 98.19 133 ALA A CA 1
ATOM 939 C C . ALA A 1 133 ? 2.905 -9.775 3.802 1.00 98.19 133 ALA A C 1
ATOM 941 O O . ALA A 1 133 ? 2.073 -10.591 4.194 1.00 98.19 133 ALA A O 1
ATOM 942 N N . ALA A 1 134 ? 3.634 -9.982 2.700 1.00 98.44 134 ALA A N 1
ATOM 943 C CA . ALA A 1 134 ? 3.540 -11.205 1.908 1.00 98.44 134 ALA A CA 1
ATOM 944 C C . ALA A 1 134 ? 4.023 -12.427 2.700 1.00 98.44 134 ALA A C 1
ATOM 946 O O . ALA A 1 134 ? 3.316 -13.431 2.745 1.00 98.44 134 ALA A O 1
ATOM 947 N N . ALA A 1 135 ? 5.164 -12.318 3.386 1.00 98.50 135 ALA A N 1
ATOM 948 C CA . ALA A 1 135 ? 5.696 -13.378 4.238 1.00 98.50 135 ALA A CA 1
ATOM 949 C C . ALA A 1 135 ? 4.725 -13.743 5.372 1.00 98.50 135 ALA A C 1
ATOM 951 O O . ALA A 1 135 ? 4.425 -14.918 5.563 1.00 98.50 135 ALA A O 1
ATOM 952 N N . ALA A 1 136 ? 4.168 -12.744 6.064 1.00 98.12 136 ALA A N 1
ATOM 953 C CA . ALA A 1 136 ? 3.178 -12.949 7.122 1.00 98.12 136 ALA A CA 1
ATOM 954 C C . ALA A 1 136 ? 1.891 -13.622 6.612 1.00 98.12 136 ALA A C 1
ATOM 956 O O . ALA A 1 136 ? 1.258 -14.377 7.343 1.00 98.12 136 ALA A O 1
ATOM 957 N N . ALA A 1 137 ? 1.515 -13.375 5.355 1.00 97.38 137 ALA A N 1
ATOM 958 C CA . ALA A 1 137 ? 0.379 -14.022 4.706 1.00 97.38 137 ALA A CA 1
ATOM 959 C C . ALA A 1 137 ? 0.725 -15.385 4.066 1.00 97.38 137 ALA A C 1
ATOM 961 O O . ALA A 1 137 ? -0.151 -16.001 3.461 1.00 97.38 137 ALA A O 1
ATOM 962 N N . GLY A 1 138 ? 1.981 -15.847 4.138 1.00 97.88 138 GLY A N 1
ATOM 963 C CA . GLY A 1 138 ? 2.433 -17.078 3.479 1.00 97.88 138 GLY A CA 1
ATOM 964 C C . GLY A 1 138 ? 2.409 -16.999 1.947 1.00 97.88 138 GLY A C 1
ATOM 965 O O . GLY A 1 138 ? 2.158 -17.998 1.275 1.00 97.88 138 GLY A O 1
ATOM 966 N N . ARG A 1 139 ? 2.616 -15.806 1.376 1.00 97.12 139 ARG A N 1
ATOM 967 C CA . ARG A 1 139 ? 2.465 -15.532 -0.060 1.00 97.12 139 ARG A CA 1
ATOM 968 C C . ARG A 1 139 ? 3.801 -15.237 -0.739 1.00 97.12 139 ARG A C 1
ATOM 970 O O . ARG A 1 139 ? 4.679 -14.626 -0.130 1.00 97.12 139 ARG A O 1
ATOM 977 N N . PRO A 1 140 ? 3.957 -15.610 -2.023 1.00 97.31 140 PRO A N 1
ATOM 978 C CA . PRO A 1 140 ? 5.159 -15.284 -2.774 1.00 97.31 140 PRO A CA 1
ATOM 979 C C . PRO A 1 140 ? 5.288 -13.770 -2.972 1.00 97.31 140 PRO A C 1
ATOM 981 O O . PRO A 1 140 ? 4.310 -13.076 -3.251 1.00 97.31 140 PRO A O 1
ATOM 984 N N . PHE A 1 141 ? 6.522 -13.278 -2.895 1.00 97.12 141 PHE A N 1
ATOM 985 C CA . PHE A 1 141 ? 6.876 -11.890 -3.168 1.00 97.12 141 PHE A CA 1
ATOM 986 C C . PHE A 1 141 ? 7.948 -11.839 -4.257 1.00 97.12 141 PHE A C 1
ATOM 988 O O . PHE A 1 141 ? 8.962 -12.532 -4.172 1.00 97.12 141 PHE A O 1
ATOM 995 N N . ARG A 1 142 ? 7.728 -11.019 -5.288 1.00 95.31 142 ARG A N 1
ATOM 996 C CA . ARG A 1 142 ? 8.705 -10.757 -6.352 1.00 95.31 142 ARG A CA 1
ATOM 997 C C . ARG A 1 142 ? 8.943 -9.259 -6.436 1.00 95.31 142 ARG A C 1
ATOM 999 O O . ARG A 1 142 ? 7.992 -8.488 -6.528 1.00 95.31 142 ARG A O 1
ATOM 1006 N N . ARG A 1 143 ? 10.213 -8.863 -6.428 1.00 94.88 143 ARG A N 1
ATOM 1007 C CA . ARG A 1 143 ? 10.638 -7.472 -6.580 1.00 94.88 143 ARG A CA 1
ATOM 1008 C C . ARG A 1 143 ? 11.538 -7.366 -7.794 1.00 94.88 143 ARG A C 1
ATOM 1010 O O . ARG A 1 143 ? 12.562 -8.036 -7.851 1.00 94.88 143 ARG A O 1
ATOM 1017 N N . TRP A 1 144 ? 11.171 -6.482 -8.706 1.00 94.88 144 TRP A N 1
ATOM 1018 C CA . TRP A 1 144 ? 12.023 -6.067 -9.806 1.00 94.88 144 TRP A CA 1
ATOM 1019 C C . TRP A 1 144 ? 12.439 -4.612 -9.593 1.00 94.88 144 TRP A C 1
ATOM 1021 O O . TRP A 1 144 ? 11.617 -3.775 -9.224 1.00 94.88 144 TRP A O 1
ATOM 1031 N N . THR A 1 145 ? 13.720 -4.337 -9.793 1.00 93.00 145 THR A N 1
ATOM 1032 C CA . THR A 1 145 ? 14.310 -2.996 -9.816 1.00 93.00 145 THR A CA 1
ATOM 1033 C C . THR A 1 145 ? 15.341 -2.973 -10.944 1.00 93.00 145 THR A C 1
ATOM 1035 O O . THR A 1 145 ? 15.901 -4.036 -11.220 1.00 93.00 145 THR A O 1
ATOM 1038 N N . PRO A 1 146 ? 15.640 -1.815 -11.561 1.00 90.44 146 PRO A N 1
ATOM 1039 C CA . PRO A 1 146 ? 16.638 -1.732 -12.632 1.00 90.44 146 PRO A CA 1
ATOM 1040 C C . PRO A 1 146 ? 17.999 -2.327 -12.244 1.00 90.44 146 PRO A C 1
ATOM 1042 O O . PRO A 1 146 ? 18.562 -3.107 -13.001 1.00 90.44 146 PRO A O 1
ATOM 1045 N N . ASP A 1 147 ? 18.458 -2.046 -11.022 1.00 89.25 147 ASP A N 1
ATOM 1046 C CA . ASP A 1 147 ? 19.741 -2.537 -10.493 1.00 89.25 147 ASP A CA 1
ATOM 1047 C C . ASP A 1 147 ? 19.607 -3.858 -9.710 1.00 89.25 147 ASP A C 1
ATOM 1049 O O . ASP A 1 147 ? 20.518 -4.287 -9.004 1.00 89.25 147 ASP A O 1
ATOM 1053 N N . GLY A 1 148 ? 18.422 -4.476 -9.739 1.00 88.31 148 GLY A N 1
ATOM 1054 C CA . GLY A 1 148 ? 18.112 -5.658 -8.941 1.00 88.31 148 GLY A CA 1
ATOM 1055 C C . GLY A 1 148 ? 18.552 -6.962 -9.607 1.00 88.31 148 GLY A C 1
ATOM 1056 O O . GLY A 1 148 ? 18.684 -7.030 -10.823 1.00 88.31 148 GLY A O 1
ATOM 1057 N N . PRO A 1 149 ? 18.673 -8.056 -8.835 1.00 90.75 149 PRO A N 1
ATOM 1058 C CA . PRO A 1 149 ? 19.042 -9.365 -9.380 1.00 90.75 149 PRO A CA 1
ATOM 1059 C C . PRO A 1 149 ? 17.899 -10.046 -10.152 1.00 90.75 149 PRO A C 1
ATOM 1061 O O . PRO A 1 149 ? 18.079 -11.114 -10.725 1.00 90.75 149 PRO A O 1
ATOM 1064 N N . SER A 1 150 ? 16.685 -9.491 -10.100 1.00 92.44 150 SER A N 1
ATOM 1065 C CA . SER A 1 150 ? 15.535 -10.022 -10.831 1.00 92.44 150 SER A CA 1
ATOM 1066 C C . SER A 1 150 ? 15.454 -9.384 -12.207 1.00 92.44 150 SER A C 1
ATOM 1068 O O . SER A 1 150 ? 15.605 -8.174 -12.340 1.00 92.44 150 SER A O 1
ATOM 1070 N N . HIS A 1 151 ? 15.115 -10.185 -13.212 1.00 90.44 151 HIS A N 1
ATOM 1071 C CA . HIS A 1 151 ? 14.936 -9.727 -14.585 1.00 90.44 151 HIS A CA 1
ATOM 1072 C C . HIS A 1 151 ? 13.467 -9.809 -14.985 1.00 90.44 151 HIS A C 1
ATOM 1074 O O . HIS A 1 151 ? 12.749 -10.732 -14.594 1.00 90.44 151 HIS A O 1
ATOM 1080 N N . TRP A 1 152 ? 13.026 -8.846 -15.785 1.00 89.50 152 TRP A N 1
ATOM 1081 C CA . TRP A 1 152 ? 11.713 -8.855 -16.406 1.00 89.50 152 TRP A CA 1
ATOM 1082 C C . TRP A 1 152 ? 11.880 -8.603 -17.899 1.00 89.50 152 TRP A C 1
ATOM 1084 O O . TRP A 1 152 ? 12.485 -7.613 -18.299 1.00 89.50 152 TRP A O 1
ATOM 1094 N N . ASN A 1 153 ? 11.357 -9.519 -18.714 1.00 91.06 153 ASN A N 1
ATOM 1095 C CA . ASN A 1 153 ? 11.274 -9.341 -20.155 1.00 91.06 153 ASN A CA 1
ATOM 1096 C C . ASN A 1 153 ? 9.827 -8.952 -20.524 1.00 91.06 153 ASN A C 1
ATOM 1098 O O . ASN A 1 153 ? 8.950 -9.824 -20.509 1.00 91.06 153 ASN A O 1
ATOM 1102 N N . PRO A 1 154 ? 9.552 -7.679 -20.869 1.00 89.88 154 PRO A N 1
ATOM 1103 C CA . PRO A 1 154 ? 8.208 -7.230 -21.245 1.00 89.88 154 PRO A CA 1
ATOM 1104 C C . PRO A 1 154 ? 7.701 -7.856 -22.560 1.00 89.88 154 PRO A C 1
ATOM 1106 O O . PRO A 1 154 ? 6.490 -7.868 -22.806 1.00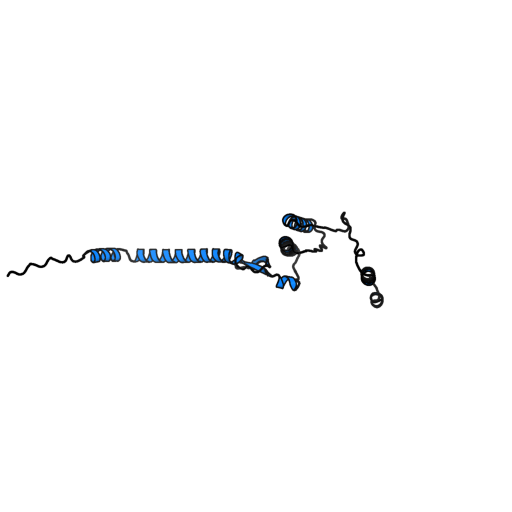 89.88 154 PRO A O 1
ATOM 1109 N N . LEU A 1 155 ? 8.606 -8.420 -23.370 1.00 93.69 155 LEU A N 1
ATOM 1110 C CA . LEU A 1 155 ? 8.327 -9.097 -24.641 1.00 93.69 155 LEU A CA 1
ATOM 1111 C C . LEU A 1 155 ? 8.189 -10.620 -24.499 1.00 93.69 155 LEU A C 1
ATOM 1113 O O . LEU A 1 155 ? 7.956 -11.304 -25.487 1.00 93.69 155 LEU A O 1
ATOM 1117 N N . ALA A 1 156 ? 8.318 -11.174 -23.288 1.00 94.50 156 ALA A N 1
ATOM 1118 C CA . ALA A 1 156 ? 8.226 -12.622 -23.081 1.00 94.50 156 ALA A CA 1
ATOM 1119 C C . ALA A 1 156 ? 6.836 -13.202 -23.396 1.00 94.50 156 ALA A C 1
ATOM 1121 O O . ALA A 1 156 ? 6.715 -14.403 -23.613 1.00 94.50 156 ALA A O 1
ATOM 1122 N N . HIS A 1 157 ? 5.792 -12.368 -23.384 1.00 94.12 157 HIS A N 1
ATOM 1123 C CA . HIS A 1 157 ? 4.411 -12.782 -23.623 1.00 94.12 157 HIS A CA 1
ATOM 1124 C C . HIS A 1 157 ? 3.687 -11.760 -24.503 1.00 94.12 157 HIS A C 1
ATOM 1126 O O . HIS A 1 157 ? 3.818 -10.549 -24.291 1.00 94.12 157 HIS A O 1
ATOM 1132 N N . GLY A 1 158 ? 2.888 -12.261 -25.442 1.00 94.56 158 GLY A N 1
ATOM 1133 C CA . GLY A 1 158 ? 2.015 -11.482 -26.317 1.00 94.56 158 GLY A CA 1
ATOM 1134 C C . GLY A 1 158 ? 1.972 -12.050 -27.734 1.00 94.56 158 GLY A C 1
ATOM 1135 O O . GLY A 1 158 ? 2.897 -12.743 -28.160 1.00 94.56 158 GLY A O 1
ATOM 1136 N N . ASN A 1 159 ? 0.897 -11.773 -28.462 1.00 96.44 159 ASN A N 1
ATOM 1137 C CA . ASN A 1 159 ? 0.814 -12.044 -29.895 1.00 96.44 159 ASN A CA 1
ATOM 1138 C C . ASN A 1 159 ? 1.681 -11.039 -30.696 1.00 96.44 159 ASN A C 1
ATOM 1140 O O . ASN A 1 159 ? 2.112 -10.027 -30.139 1.00 96.44 159 ASN A O 1
ATOM 1144 N N . PRO A 1 160 ? 1.946 -11.275 -31.997 1.00 96.50 160 PRO A N 1
ATOM 1145 C CA . PRO A 1 160 ? 2.800 -10.390 -32.794 1.00 96.50 160 PRO A CA 1
ATOM 1146 C C . PRO A 1 160 ? 2.393 -8.908 -32.767 1.00 96.50 160 PRO A C 1
ATOM 1148 O O . PRO A 1 160 ? 3.267 -8.047 -32.708 1.00 96.50 160 PRO A O 1
ATOM 1151 N N . THR A 1 161 ? 1.091 -8.605 -32.750 1.00 94.56 161 THR A N 1
ATOM 1152 C CA . THR A 1 161 ? 0.578 -7.230 -32.653 1.00 94.56 161 THR A CA 1
ATOM 1153 C C . THR A 1 161 ? 0.888 -6.621 -31.290 1.00 94.56 161 THR A C 1
ATOM 1155 O O . THR A 1 161 ? 1.440 -5.532 -31.222 1.00 94.56 161 THR A O 1
ATOM 1158 N N . GLU A 1 162 ? 0.636 -7.342 -30.197 1.00 94.81 162 GLU A N 1
ATOM 1159 C CA . GLU A 1 162 ? 0.945 -6.862 -28.842 1.00 94.81 162 GLU A CA 1
ATOM 1160 C C . GLU A 1 162 ? 2.447 -6.634 -28.641 1.00 94.81 162 GLU A C 1
ATOM 1162 O O . GLU A 1 162 ? 2.850 -5.688 -27.963 1.00 94.81 162 GLU A O 1
ATOM 1167 N N . LEU A 1 163 ? 3.291 -7.496 -29.217 1.00 95.62 163 LEU A N 1
ATOM 1168 C CA . LEU A 1 163 ? 4.744 -7.332 -29.167 1.00 95.62 163 LEU A CA 1
ATOM 1169 C C . LEU A 1 163 ? 5.196 -6.118 -29.990 1.00 95.62 163 LEU A C 1
ATOM 1171 O O . LEU A 1 163 ? 6.024 -5.350 -29.500 1.00 95.62 163 LEU A O 1
ATOM 1175 N N . LYS A 1 164 ? 4.621 -5.909 -31.185 1.00 93.25 164 LYS A N 1
ATOM 1176 C CA . LYS A 1 164 ? 4.837 -4.697 -31.992 1.00 93.25 164 LYS A CA 1
ATOM 1177 C C . LYS A 1 164 ? 4.459 -3.451 -31.194 1.00 93.25 164 LYS A C 1
ATOM 1179 O O . LYS A 1 164 ? 5.286 -2.561 -31.032 1.00 93.25 164 LYS A O 1
ATOM 1184 N N . ASP A 1 165 ? 3.251 -3.409 -30.645 1.00 91.69 165 ASP A N 1
ATOM 1185 C CA . ASP A 1 165 ? 2.721 -2.232 -29.954 1.00 91.69 165 ASP A CA 1
ATOM 1186 C C . ASP A 1 165 ? 3.544 -1.883 -28.707 1.00 91.69 165 ASP A C 1
ATOM 1188 O O . ASP A 1 165 ? 3.828 -0.712 -28.455 1.00 91.69 165 ASP A O 1
ATOM 1192 N N . LYS A 1 166 ? 4.007 -2.894 -27.957 1.00 93.19 166 LYS A N 1
ATOM 1193 C CA . LYS A 1 166 ? 4.940 -2.697 -26.836 1.00 93.19 166 LYS A CA 1
ATOM 1194 C C . LYS A 1 166 ? 6.251 -2.053 -27.278 1.00 93.19 166 LYS A C 1
ATOM 1196 O O . LYS A 1 166 ? 6.752 -1.201 -26.553 1.00 93.19 166 LYS A O 1
ATOM 1201 N N . LEU A 1 167 ? 6.805 -2.457 -28.424 1.00 91.88 167 LEU A N 1
ATOM 1202 C CA . LEU A 1 167 ? 8.033 -1.872 -28.971 1.00 91.88 167 LEU A CA 1
ATOM 1203 C C . LEU A 1 167 ? 7.800 -0.427 -29.420 1.00 91.88 167 LEU A C 1
ATOM 1205 O O . LEU A 1 167 ? 8.538 0.460 -28.997 1.00 91.88 167 LEU A O 1
ATOM 1209 N N . ILE A 1 168 ? 6.736 -0.175 -30.186 1.00 89.69 168 ILE A N 1
ATOM 1210 C CA . ILE A 1 168 ? 6.371 1.173 -30.649 1.00 89.69 168 ILE A CA 1
ATOM 1211 C C . ILE A 1 168 ? 6.148 2.124 -29.465 1.00 89.69 168 ILE A C 1
ATOM 1213 O O . ILE A 1 168 ? 6.584 3.271 -29.503 1.00 89.69 168 ILE A O 1
ATOM 1217 N N . ALA A 1 169 ? 5.552 1.647 -28.367 1.00 87.81 169 ALA A N 1
ATOM 1218 C CA . ALA A 1 169 ? 5.340 2.447 -27.160 1.00 87.81 169 ALA A CA 1
ATOM 1219 C C . ALA A 1 169 ? 6.636 2.873 -26.436 1.00 87.81 169 ALA A C 1
ATOM 1221 O O . ALA A 1 169 ? 6.574 3.736 -25.559 1.00 87.81 169 ALA A O 1
ATOM 1222 N N . THR A 1 170 ? 7.797 2.289 -26.768 1.00 85.56 170 THR A N 1
ATOM 1223 C CA . THR A 1 170 ? 9.092 2.720 -26.208 1.00 85.56 170 THR A CA 1
ATOM 1224 C C . THR A 1 170 ? 9.675 3.944 -26.910 1.00 85.56 170 THR A C 1
ATOM 1226 O O . THR A 1 170 ? 10.504 4.643 -26.322 1.00 85.56 170 THR A O 1
ATOM 1229 N N . GLU A 1 171 ? 9.234 4.240 -28.134 1.00 84.00 171 GLU A N 1
ATOM 1230 C CA . GLU A 1 171 ? 9.742 5.363 -28.913 1.00 84.00 171 GLU A CA 1
ATOM 1231 C C . GLU A 1 171 ? 8.963 6.655 -28.646 1.00 84.00 171 GLU A C 1
ATOM 1233 O O . GLU A 1 171 ? 7.766 6.666 -28.350 1.00 84.00 171 GLU A O 1
ATOM 1238 N N . ARG A 1 172 ? 9.662 7.787 -28.767 1.00 77.38 172 ARG A N 1
ATOM 1239 C CA . ARG A 1 172 ? 9.036 9.111 -28.806 1.00 77.38 172 ARG A CA 1
ATOM 1240 C C . ARG A 1 172 ? 9.028 9.599 -30.243 1.00 77.38 172 ARG A C 1
ATOM 1242 O O . ARG A 1 172 ? 10.075 9.956 -30.771 1.00 77.38 172 ARG A O 1
ATOM 1249 N N . PHE A 1 173 ? 7.845 9.664 -30.837 1.00 76.06 173 PHE A N 1
ATOM 1250 C CA . PHE A 1 173 ? 7.662 10.216 -32.173 1.00 76.06 173 PHE A CA 1
ATOM 1251 C C . PHE A 1 173 ? 7.489 11.732 -32.101 1.00 76.06 173 PHE A C 1
ATOM 1253 O O . PHE A 1 173 ? 6.695 12.240 -31.307 1.00 76.06 173 PHE A O 1
ATOM 1260 N N . THR A 1 174 ? 8.220 12.455 -32.943 1.00 79.00 174 THR A N 1
ATOM 1261 C CA . THR A 1 174 ? 8.018 13.890 -33.179 1.00 79.00 174 THR A CA 1
ATOM 1262 C C . THR A 1 174 ? 6.713 14.154 -33.931 1.00 79.00 174 THR A C 1
ATOM 1264 O O . THR A 1 174 ? 6.034 15.142 -33.658 1.00 79.00 174 THR A O 1
ATOM 1267 N N . GLU A 1 175 ? 6.301 13.231 -34.805 1.00 81.25 175 GLU A N 1
ATOM 1268 C CA . GLU A 1 175 ? 5.063 13.307 -35.573 1.00 81.25 175 GLU A CA 1
ATOM 1269 C C . GLU A 1 175 ? 4.078 12.175 -35.187 1.00 81.25 175 GLU A C 1
ATOM 1271 O O . GLU A 1 175 ? 4.358 10.997 -35.422 1.00 81.25 175 GLU A O 1
ATOM 1276 N N . PRO A 1 176 ? 2.872 12.490 -34.665 1.00 70.56 176 PRO A N 1
ATOM 1277 C CA . PRO A 1 176 ? 1.936 11.489 -34.126 1.00 70.56 176 PRO A CA 1
ATOM 1278 C C . PRO A 1 176 ? 1.402 10.440 -35.114 1.00 70.56 176 PRO A C 1
ATOM 1280 O O . PRO A 1 176 ? 0.840 9.431 -34.691 1.00 70.56 176 PRO A O 1
ATOM 1283 N N . HIS A 1 177 ? 1.514 10.666 -36.427 1.00 72.69 177 HIS A N 1
ATOM 1284 C CA . HIS A 1 177 ? 1.005 9.724 -37.428 1.00 72.69 177 HIS A CA 1
ATOM 1285 C C . HIS A 1 177 ? 1.877 8.467 -37.558 1.00 72.69 177 HIS A C 1
ATOM 1287 O O . HIS A 1 177 ? 1.343 7.414 -37.898 1.00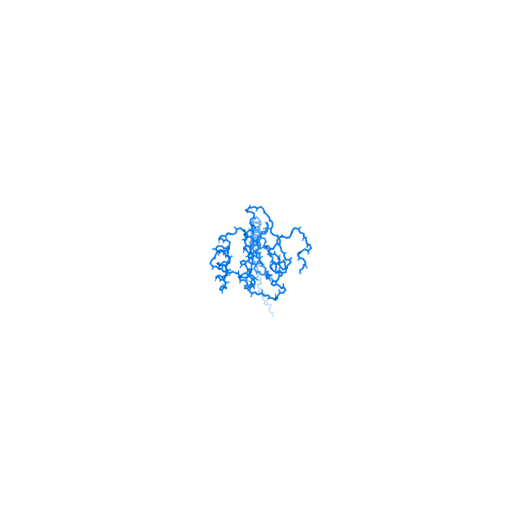 72.69 177 HIS A O 1
ATOM 1293 N N . TYR A 1 178 ? 3.166 8.534 -37.200 1.00 68.50 178 TYR A N 1
ATOM 1294 C CA . TYR A 1 178 ? 4.054 7.364 -37.182 1.00 68.50 178 TYR A CA 1
ATOM 1295 C C . TYR A 1 178 ? 3.764 6.396 -36.030 1.00 68.50 178 TYR A C 1
ATOM 1297 O O . TYR A 1 178 ? 4.091 5.220 -36.123 1.00 68.50 178 TYR A O 1
ATOM 1305 N N . GLN A 1 179 ? 3.074 6.851 -34.981 1.00 63.34 179 GLN A N 1
ATO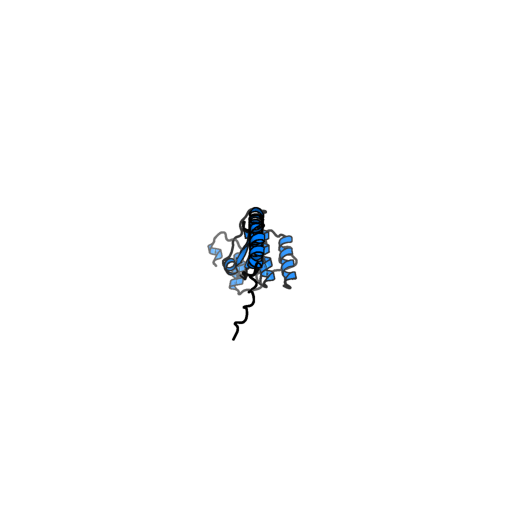M 1306 C CA . GLN A 1 179 ? 2.697 6.008 -33.844 1.00 63.34 179 GLN A CA 1
ATOM 1307 C C . GLN A 1 179 ? 1.554 5.024 -34.171 1.00 63.34 179 GLN A C 1
ATOM 1309 O O . GLN A 1 179 ? 1.304 4.094 -33.410 1.00 63.34 179 GLN A O 1
ATOM 1314 N N . ARG A 1 180 ? 0.816 5.245 -35.270 1.00 60.31 180 ARG A N 1
ATOM 1315 C CA . ARG A 1 180 ? -0.394 4.479 -35.629 1.00 60.31 180 ARG A CA 1
ATOM 1316 C C . ARG A 1 180 ? -0.181 3.444 -36.746 1.00 60.31 180 ARG A C 1
ATOM 1318 O O . ARG A 1 180 ? -1.154 2.787 -37.112 1.00 60.31 180 ARG A O 1
ATOM 1325 N N . ALA A 1 181 ? 1.031 3.334 -37.297 1.00 56.75 181 ALA A N 1
ATOM 1326 C CA . ALA A 1 181 ? 1.395 2.372 -38.348 1.00 56.75 181 ALA A CA 1
ATOM 1327 C C . ALA A 1 181 ? 1.824 1.010 -37.757 1.00 56.75 181 ALA A C 1
ATOM 1329 O O . ALA A 1 181 ? 1.509 -0.045 -38.350 1.00 56.75 181 ALA A O 1
#

Radius of gyration: 37.47 Å; chains: 1; bounding box: 96×39×115 Å

pLDDT: mean 83.51, std 14.16, range [44.12, 98.5]

Sequence (181 aa):
MNPVPGQPRARPYWLLGALAVLLAIPVAWAGAALLAAAVGAAILAAVRSWAARRVGVELGADPGVLLGSDQLGRAVRLSDQQLSAHGLILGASGAGKSTTLLAILTDQVRRGRPVVAIDMKGSPAFAATLAAAAAAAGRPFRRWTPDGPSHWNPLAHGNPTELKDKLIATERFTEPHYQRA

Foldseek 3Di:
DDDDDDDDDDDPCVVVVVVVVVVPCPVVNVVVVVVVVVVVVVVVVVVVVVVVQVVVLVVPPQPFQFQAADPVRHTDTDHPVNVVVPDDQDDDVPPCSLVSVLSRLLSCLLVVHDDDDDDPPPDPVSLVSNVVSNVVSVHDDDDDDPPDPDDDDPQPDDDPVVNVLVVLVVDDDPDCVVSVD